Protein AF-A0A7C2PIB3-F1 (afdb_monomer)

Radius of gyration: 26.0 Å; Cα contacts (8 Å, |Δi|>4): 16; chains: 1; bounding box: 43×26×72 Å

Mean predicted aligned error: 11.86 Å

Structure (mmCIF, N/CA/C/O backbone):
data_AF-A0A7C2PIB3-F1
#
_entry.id   AF-A0A7C2PIB3-F1
#
loop_
_atom_site.group_PDB
_atom_site.id
_atom_site.type_symbol
_atom_site.label_atom_id
_atom_site.label_alt_id
_atom_site.label_comp_id
_atom_site.label_asym_id
_atom_site.label_entity_id
_atom_site.label_seq_id
_atom_site.pdbx_PDB_ins_code
_atom_site.Cartn_x
_atom_site.Cartn_y
_atom_site.Cartn_z
_atom_site.occupancy
_atom_site.B_iso_or_equiv
_atom_site.auth_seq_id
_atom_site.auth_comp_id
_atom_site.auth_asym_id
_atom_site.auth_atom_id
_atom_site.pdbx_PDB_model_num
ATOM 1 N N . MET A 1 1 ? 23.742 -8.560 -44.384 1.00 59.97 1 MET A N 1
ATOM 2 C CA . MET A 1 1 ? 23.608 -8.476 -42.912 1.00 59.97 1 MET A CA 1
ATOM 3 C C . MET A 1 1 ? 22.361 -7.663 -42.570 1.00 59.97 1 MET A C 1
ATOM 5 O O . MET A 1 1 ? 22.473 -6.469 -42.363 1.00 59.97 1 MET A O 1
ATOM 9 N N . GLY A 1 2 ? 21.161 -8.252 -42.627 1.00 75.94 2 GLY A N 1
ATOM 10 C CA . GLY A 1 2 ? 19.916 -7.465 -42.514 1.00 75.94 2 GLY A CA 1
ATOM 11 C C . GLY A 1 2 ? 18.867 -8.113 -41.621 1.00 75.94 2 GLY A C 1
ATOM 12 O O . GLY A 1 2 ? 18.436 -7.525 -40.639 1.00 75.94 2 GLY A O 1
ATOM 13 N N . ILE A 1 3 ? 18.520 -9.369 -41.900 1.00 85.31 3 ILE A N 1
ATOM 14 C CA . ILE A 1 3 ? 17.407 -10.042 -41.215 1.00 85.31 3 ILE A CA 1
ATOM 15 C C . ILE A 1 3 ? 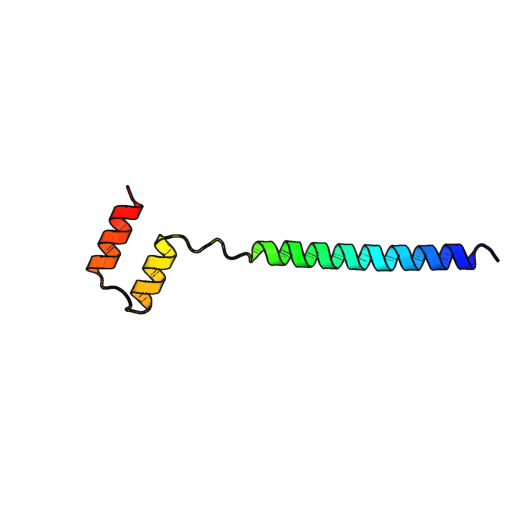17.774 -10.426 -39.775 1.00 85.31 3 ILE A C 1
ATOM 17 O O . ILE A 1 3 ? 16.992 -10.182 -38.863 1.00 85.31 3 ILE A O 1
ATOM 21 N N . GLY A 1 4 ? 18.987 -10.940 -39.539 1.00 86.19 4 GLY A N 1
ATOM 22 C CA . GLY A 1 4 ? 19.429 -11.317 -38.189 1.00 86.19 4 GLY A CA 1
ATOM 23 C C . GLY A 1 4 ? 19.459 -10.143 -37.203 1.00 86.19 4 GLY A C 1
ATOM 24 O O . GLY A 1 4 ? 19.098 -10.307 -36.043 1.00 86.19 4 GLY A O 1
ATOM 25 N N . MET A 1 5 ? 19.808 -8.942 -37.675 1.00 88.00 5 MET A N 1
ATOM 26 C CA . MET A 1 5 ? 19.817 -7.731 -36.847 1.00 88.00 5 MET A CA 1
ATOM 27 C C . MET A 1 5 ? 18.397 -7.279 -36.494 1.00 88.00 5 MET A C 1
ATOM 29 O O . MET A 1 5 ? 18.130 -6.923 -35.351 1.00 88.00 5 MET A O 1
ATOM 33 N N . LEU A 1 6 ? 17.472 -7.348 -37.455 1.00 89.69 6 LEU A N 1
ATOM 34 C CA . LEU A 1 6 ? 16.067 -7.007 -37.231 1.00 89.69 6 LEU A CA 1
ATOM 35 C C . LEU A 1 6 ? 15.391 -7.986 -36.265 1.00 89.69 6 LEU A C 1
ATOM 37 O O . LEU A 1 6 ? 14.669 -7.560 -35.367 1.00 89.69 6 LEU A O 1
ATOM 41 N N . VAL A 1 7 ? 15.674 -9.285 -36.398 1.00 92.50 7 VAL A N 1
ATOM 42 C CA . VAL A 1 7 ? 15.169 -10.312 -35.475 1.00 92.50 7 VAL A CA 1
ATOM 43 C C . VAL A 1 7 ? 15.733 -10.102 -34.070 1.00 92.50 7 VAL A C 1
ATOM 45 O O . VAL A 1 7 ? 14.972 -10.114 -33.106 1.00 92.50 7 VAL A O 1
ATOM 48 N N . ALA A 1 8 ? 17.037 -9.839 -33.940 1.00 91.88 8 ALA A N 1
ATOM 49 C CA . ALA A 1 8 ? 17.652 -9.558 -32.645 1.00 91.88 8 ALA A CA 1
ATOM 50 C C . ALA A 1 8 ? 17.028 -8.324 -31.973 1.00 91.88 8 ALA A C 1
ATOM 52 O O . ALA A 1 8 ? 16.663 -8.385 -30.800 1.00 91.88 8 ALA A O 1
ATOM 53 N N . LEU A 1 9 ? 16.835 -7.228 -32.716 1.00 92.38 9 LEU A N 1
ATOM 54 C CA . LEU A 1 9 ? 16.171 -6.025 -32.205 1.00 92.38 9 LEU A CA 1
ATOM 55 C C . LEU A 1 9 ? 14.726 -6.302 -31.776 1.00 92.38 9 LEU A C 1
ATOM 57 O O . LEU A 1 9 ? 14.311 -5.841 -30.715 1.00 92.38 9 LEU A O 1
ATOM 61 N N . GLY A 1 10 ? 13.979 -7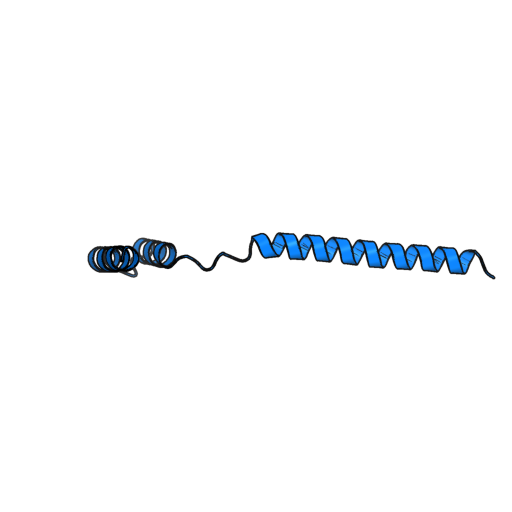.099 -32.545 1.00 95.06 10 GLY A N 1
ATOM 62 C CA . GLY A 1 10 ? 12.622 -7.510 -32.182 1.00 95.06 10 GLY A CA 1
ATOM 63 C C . GLY A 1 10 ? 12.570 -8.285 -30.862 1.00 95.06 10 GLY A C 1
ATOM 64 O O . GLY A 1 10 ? 11.739 -7.987 -30.005 1.00 95.06 10 GLY A O 1
ATOM 65 N N . VAL A 1 11 ? 13.497 -9.227 -30.659 1.00 95.00 11 VAL A N 1
ATOM 66 C CA . VAL A 1 11 ? 13.607 -9.996 -29.407 1.00 95.00 11 VAL A CA 1
ATOM 67 C C . VAL A 1 11 ? 13.943 -9.083 -28.224 1.00 95.00 11 VAL A C 1
ATOM 69 O O . VAL A 1 11 ? 13.318 -9.199 -27.172 1.00 95.00 11 VAL A O 1
ATOM 72 N N . TRP A 1 12 ? 14.869 -8.135 -28.391 1.00 95.31 12 TRP A N 1
ATOM 73 C CA . TRP A 1 12 ? 15.215 -7.174 -27.338 1.00 95.31 12 TRP A CA 1
ATOM 74 C C . TRP A 1 12 ? 14.046 -6.265 -26.960 1.00 95.31 12 TRP A C 1
ATOM 76 O O . TRP A 1 12 ? 13.772 -6.082 -25.774 1.00 95.31 12 TRP A O 1
ATOM 86 N N . ILE A 1 13 ? 13.320 -5.741 -27.951 1.00 95.81 13 ILE A N 1
ATOM 87 C CA . ILE A 1 13 ? 12.125 -4.921 -27.713 1.00 95.81 13 ILE A CA 1
ATOM 88 C C . ILE A 1 13 ? 11.073 -5.732 -26.952 1.00 95.81 13 ILE A C 1
ATOM 90 O O . ILE A 1 13 ? 10.501 -5.231 -25.983 1.00 95.81 13 ILE A O 1
ATOM 94 N N . LEU A 1 14 ? 10.851 -6.991 -27.340 1.00 95.88 14 LEU A N 1
ATOM 95 C CA . LEU A 1 14 ? 9.892 -7.871 -26.676 1.00 95.88 14 LEU A CA 1
ATOM 96 C C . LEU A 1 14 ? 10.287 -8.157 -25.220 1.00 95.88 14 LEU A C 1
ATOM 98 O O . LEU A 1 14 ? 9.433 -8.097 -24.337 1.00 95.88 14 LEU A O 1
ATOM 102 N N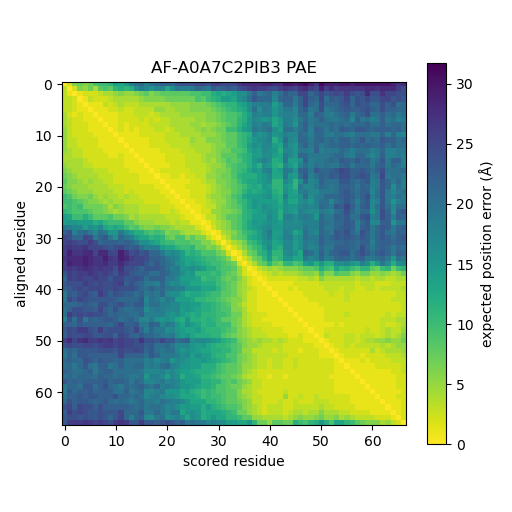 . LEU A 1 15 ? 11.571 -8.416 -24.954 1.00 95.75 15 LEU A N 1
ATOM 103 C CA . LEU A 1 15 ? 12.080 -8.642 -23.599 1.00 95.75 15 LEU A CA 1
ATOM 104 C C . LEU A 1 15 ? 11.904 -7.408 -22.709 1.00 95.75 15 LEU A C 1
ATOM 106 O O . LEU A 1 15 ? 11.420 -7.525 -21.582 1.00 95.75 15 LEU A O 1
ATOM 110 N N . ILE A 1 16 ? 12.240 -6.220 -23.219 1.00 95.12 16 ILE A N 1
ATOM 111 C CA . ILE A 1 16 ? 12.090 -4.960 -22.480 1.00 95.12 16 ILE A CA 1
ATOM 112 C C . ILE A 1 16 ? 10.608 -4.664 -22.224 1.00 95.12 16 ILE A C 1
ATOM 114 O O . ILE A 1 16 ? 10.234 -4.342 -21.096 1.00 95.12 16 ILE A O 1
ATOM 118 N N . ALA A 1 17 ? 9.750 -4.813 -23.236 1.00 94.75 17 ALA A N 1
ATOM 119 C CA . ALA A 1 17 ? 8.311 -4.602 -23.098 1.00 94.75 17 ALA A CA 1
ATOM 120 C C . ALA A 1 17 ? 7.681 -5.595 -22.107 1.00 94.75 17 ALA A C 1
ATOM 122 O O . ALA A 1 17 ? 6.887 -5.192 -21.256 1.00 94.75 17 ALA A O 1
ATOM 123 N N . GLY A 1 18 ? 8.072 -6.871 -22.164 1.00 94.75 18 GLY A N 1
ATOM 124 C CA . GLY A 1 18 ? 7.633 -7.901 -21.223 1.00 94.75 18 GLY A CA 1
ATOM 125 C C . GLY A 1 18 ? 8.051 -7.588 -19.786 1.00 94.75 18 GLY A C 1
ATOM 126 O O . GLY A 1 18 ? 7.216 -7.615 -18.881 1.00 94.75 18 GLY A O 1
ATOM 127 N N . GLY A 1 19 ? 9.314 -7.201 -19.581 1.00 93.38 19 GLY A N 1
ATOM 128 C CA . GLY A 1 19 ? 9.819 -6.764 -18.278 1.00 93.38 19 GLY A CA 1
ATOM 129 C C . GLY A 1 19 ? 9.088 -5.528 -17.748 1.00 93.38 19 GLY A C 1
ATOM 130 O O . GLY A 1 19 ? 8.663 -5.510 -16.595 1.00 93.38 19 GLY A O 1
ATOM 131 N N . ALA A 1 20 ? 8.865 -4.520 -18.594 1.00 93.62 20 ALA A N 1
ATOM 132 C CA . ALA A 1 20 ? 8.142 -3.302 -18.229 1.00 93.62 20 ALA A CA 1
ATOM 133 C C . ALA A 1 20 ? 6.665 -3.567 -17.881 1.00 93.62 20 ALA A C 1
ATOM 135 O O . ALA A 1 20 ? 6.121 -2.966 -16.954 1.00 93.62 20 ALA A O 1
ATOM 136 N N . LEU A 1 21 ? 5.999 -4.480 -18.593 1.00 90.50 21 LEU A N 1
ATOM 137 C CA . LEU A 1 21 ? 4.629 -4.889 -18.278 1.00 90.50 21 LEU A CA 1
ATOM 138 C C . LEU A 1 21 ? 4.560 -5.654 -16.955 1.00 90.50 21 LEU A C 1
ATOM 140 O O . LEU A 1 21 ? 3.650 -5.408 -16.161 1.00 90.50 21 LEU A O 1
ATOM 144 N N . LEU A 1 22 ? 5.531 -6.532 -16.695 1.00 88.44 22 LEU A N 1
ATOM 145 C CA . LEU A 1 22 ? 5.607 -7.297 -15.455 1.00 88.44 22 LEU A CA 1
ATOM 146 C C . LEU A 1 22 ? 5.850 -6.386 -14.249 1.00 88.44 22 LEU A C 1
ATOM 148 O O . LEU A 1 22 ? 5.132 -6.486 -13.253 1.00 88.44 22 LEU A O 1
ATOM 152 N N . THR A 1 23 ? 6.800 -5.451 -14.347 1.00 88.62 23 THR A N 1
ATOM 153 C CA . THR A 1 23 ? 7.042 -4.469 -13.282 1.00 88.62 23 THR A CA 1
ATOM 154 C C . THR A 1 23 ? 5.812 -3.591 -13.078 1.00 88.62 23 THR A C 1
ATOM 156 O O . THR A 1 23 ? 5.349 -3.456 -11.949 1.00 88.62 23 THR A O 1
ATOM 159 N N . ARG A 1 24 ? 5.187 -3.077 -14.146 1.00 84.62 24 ARG A N 1
ATOM 160 C CA . ARG A 1 24 ? 3.949 -2.285 -14.051 1.00 84.62 24 ARG A CA 1
ATOM 161 C C . ARG A 1 24 ? 2.808 -3.057 -13.384 1.00 84.62 24 ARG A C 1
ATOM 163 O O . ARG A 1 24 ? 2.076 -2.478 -12.582 1.00 84.62 24 ARG A O 1
ATOM 170 N N . ALA A 1 25 ? 2.645 -4.343 -13.690 1.00 81.62 25 ALA A N 1
ATOM 171 C CA . ALA A 1 25 ? 1.645 -5.196 -13.054 1.00 81.62 25 ALA A CA 1
ATOM 172 C C . ALA A 1 25 ? 1.951 -5.416 -11.564 1.00 81.62 25 ALA A C 1
ATOM 174 O O . ALA A 1 25 ? 1.047 -5.301 -10.734 1.00 81.62 25 ALA A O 1
ATOM 175 N N . LEU A 1 26 ? 3.219 -5.651 -11.218 1.00 80.25 26 LEU A N 1
ATOM 176 C CA . LEU A 1 26 ? 3.660 -5.861 -9.841 1.00 80.25 26 LEU A CA 1
ATOM 177 C C . LEU A 1 26 ? 3.523 -4.589 -8.991 1.00 80.25 26 LEU A C 1
ATOM 179 O O . LEU A 1 26 ? 2.968 -4.648 -7.896 1.00 80.25 26 LEU A O 1
ATOM 183 N N . PHE A 1 27 ? 3.917 -3.425 -9.515 1.00 77.19 27 PHE A N 1
ATOM 184 C CA . PHE A 1 27 ? 3.720 -2.134 -8.848 1.00 77.19 27 PHE A CA 1
ATOM 185 C C . PHE A 1 27 ? 2.233 -1.788 -8.698 1.00 77.19 27 PHE A C 1
ATOM 187 O O . PHE A 1 27 ? 1.814 -1.312 -7.647 1.00 77.19 27 PHE A O 1
ATOM 194 N N . ARG A 1 28 ? 1.394 -2.095 -9.696 1.00 68.31 28 ARG A N 1
ATOM 195 C CA . ARG A 1 28 ? -0.062 -1.881 -9.612 1.00 68.31 28 ARG A CA 1
ATOM 196 C C . ARG A 1 28 ? -0.743 -2.824 -8.611 1.00 68.31 28 ARG A C 1
ATOM 198 O O . ARG A 1 28 ? -1.735 -2.432 -7.998 1.00 68.31 28 ARG A O 1
ATOM 205 N N . ALA A 1 29 ? -0.220 -4.036 -8.422 1.00 61.97 29 ALA A N 1
ATOM 206 C CA . ALA A 1 29 ? -0.659 -4.952 -7.369 1.00 61.97 29 ALA A CA 1
ATOM 207 C C . ALA A 1 29 ? -0.174 -4.500 -5.979 1.00 61.97 29 ALA A C 1
ATOM 209 O O . ALA A 1 29 ? -0.948 -4.530 -5.023 1.00 61.97 29 ALA A O 1
ATOM 210 N N . GLY A 1 30 ? 1.064 -4.003 -5.879 1.00 57.69 30 GLY A N 1
ATOM 211 C CA . GLY A 1 30 ? 1.623 -3.398 -4.667 1.00 57.69 30 GLY A CA 1
ATOM 212 C C . GLY A 1 30 ? 0.847 -2.162 -4.207 1.00 57.69 30 GLY A C 1
ATOM 213 O O . GLY A 1 30 ? 0.588 -2.012 -3.018 1.00 57.69 30 GLY A O 1
ATOM 214 N N . ASN A 1 31 ? 0.347 -1.349 -5.142 1.00 54.59 31 ASN A N 1
ATOM 215 C CA . ASN A 1 31 ? -0.468 -0.171 -4.833 1.00 54.59 31 ASN A CA 1
ATOM 216 C C . ASN A 1 31 ? -1.892 -0.492 -4.345 1.00 54.59 31 ASN A C 1
ATOM 218 O O . ASN A 1 31 ? -2.552 0.396 -3.816 1.00 54.59 31 ASN A O 1
ATOM 222 N N . ARG A 1 32 ? -2.380 -1.738 -4.470 1.00 54.72 32 ARG A N 1
ATOM 223 C CA . ARG A 1 32 ? -3.603 -2.180 -3.761 1.00 54.72 32 ARG A CA 1
ATOM 224 C C . ARG A 1 32 ? -3.330 -2.573 -2.305 1.00 54.72 32 ARG A C 1
ATOM 226 O O . ARG A 1 32 ? -4.270 -2.728 -1.537 1.00 54.72 32 ARG A O 1
ATOM 233 N N . ARG A 1 33 ? -2.054 -2.733 -1.936 1.00 53.19 33 ARG A N 1
ATOM 234 C CA . ARG A 1 33 ? -1.560 -2.860 -0.556 1.00 53.19 33 ARG A CA 1
ATOM 235 C C . ARG A 1 33 ? -0.862 -1.589 -0.078 1.00 53.19 33 ARG A C 1
ATOM 237 O O . ARG A 1 33 ? -0.203 -1.623 0.958 1.00 53.19 33 ARG A O 1
ATOM 244 N N . ALA A 1 34 ? -1.038 -0.465 -0.779 1.00 54.44 34 ALA A N 1
ATOM 245 C CA . ALA A 1 34 ? -0.930 0.826 -0.125 1.00 54.44 34 ALA A CA 1
ATOM 246 C C . ALA A 1 34 ? -2.031 0.825 0.933 1.00 54.44 34 ALA A C 1
ATOM 248 O O . ALA A 1 34 ? -3.200 1.043 0.618 1.00 54.44 34 ALA A O 1
ATOM 249 N N . SER A 1 35 ? -1.635 0.413 2.140 1.00 58.44 35 SER A N 1
ATOM 250 C CA . SER A 1 35 ? -2.356 0.552 3.391 1.00 58.44 35 SER A CA 1
ATOM 251 C C . SER A 1 35 ? -3.192 1.811 3.274 1.00 58.44 35 SER A C 1
ATOM 253 O O . SER A 1 35 ? -2.635 2.911 3.242 1.00 58.44 35 SER A O 1
ATOM 255 N N . SER A 1 36 ? -4.504 1.658 3.065 1.00 60.56 36 SER A N 1
ATOM 256 C CA . SER A 1 36 ? -5.410 2.780 3.244 1.00 60.56 36 SER A CA 1
ATOM 257 C C . SER A 1 36 ? -5.046 3.312 4.614 1.00 60.56 36 SER A C 1
ATOM 259 O O . SER A 1 36 ? -5.103 2.534 5.568 1.00 60.56 36 SER A O 1
ATOM 261 N N . ALA A 1 37 ? -4.517 4.540 4.672 1.00 68.56 37 ALA A N 1
ATOM 262 C CA . ALA A 1 37 ? -4.034 5.116 5.916 1.00 68.56 37 ALA A CA 1
ATOM 263 C C . ALA A 1 37 ? -5.079 4.790 6.990 1.00 68.56 37 ALA A C 1
ATOM 265 O O . ALA A 1 37 ? -6.265 5.029 6.719 1.00 68.56 37 ALA A O 1
ATOM 266 N N . PRO A 1 38 ? -4.685 4.125 8.097 1.00 73.94 38 PRO A N 1
ATOM 267 C CA . PRO A 1 38 ? -5.656 3.534 8.992 1.00 73.94 38 PRO A CA 1
ATOM 268 C C . PRO A 1 38 ? -6.643 4.618 9.380 1.00 73.94 38 PRO A C 1
ATOM 270 O O . PRO A 1 38 ? -6.241 5.733 9.727 1.00 73.94 38 PRO A O 1
ATOM 273 N N . THR A 1 39 ? -7.932 4.325 9.235 1.00 83.19 39 THR A N 1
ATOM 274 C CA . THR A 1 39 ? -8.937 5.336 9.546 1.00 83.19 39 THR A CA 1
ATOM 275 C C . THR A 1 39 ? -8.761 5.753 11.007 1.00 83.19 39 THR A C 1
ATOM 277 O O . THR A 1 39 ? -8.328 4.935 11.824 1.00 83.19 39 THR A O 1
ATOM 280 N N . PRO A 1 40 ? -9.089 6.997 11.385 1.00 86.25 40 PRO A N 1
ATOM 281 C CA . PRO A 1 40 ? -8.947 7.443 12.772 1.00 86.25 40 PRO A CA 1
ATOM 282 C C . PRO A 1 40 ? -9.569 6.474 13.795 1.00 86.25 40 PRO A C 1
ATOM 284 O O . PRO A 1 40 ? -9.010 6.249 14.867 1.00 86.25 40 PRO A O 1
ATOM 287 N N . ARG A 1 41 ? -10.664 5.806 13.409 1.00 88.44 41 ARG A N 1
ATOM 288 C CA . ARG A 1 41 ? -11.284 4.716 14.170 1.00 88.44 41 ARG A CA 1
ATOM 289 C C . ARG A 1 41 ? -10.371 3.496 14.333 1.00 88.44 41 ARG A C 1
ATOM 291 O O . ARG A 1 41 ? -10.190 3.033 15.449 1.00 88.44 41 ARG A O 1
ATOM 298 N N . GLN A 1 42 ? -9.756 3.006 13.257 1.00 89.19 42 GLN A N 1
ATOM 299 C CA . GLN A 1 42 ? -8.805 1.887 13.323 1.00 89.19 42 GLN A CA 1
ATOM 300 C C . GLN A 1 42 ? -7.586 2.216 14.194 1.00 89.19 42 GLN A C 1
ATOM 302 O O . GLN A 1 42 ? -7.073 1.344 14.891 1.00 89.19 42 GLN A O 1
ATOM 307 N N . ILE A 1 43 ? -7.134 3.474 14.195 1.00 91.69 43 ILE A N 1
ATOM 308 C CA . ILE A 1 43 ? -6.055 3.927 15.084 1.00 91.69 43 ILE A CA 1
ATOM 309 C C . ILE A 1 43 ? -6.511 3.882 16.549 1.00 91.69 43 ILE A C 1
ATOM 311 O O . ILE A 1 43 ? -5.752 3.432 17.406 1.00 91.69 43 ILE A O 1
ATOM 315 N N . ALA A 1 44 ? -7.736 4.324 16.852 1.00 91.62 44 ALA A N 1
ATOM 316 C CA . ALA A 1 44 ? -8.306 4.230 18.196 1.00 91.62 44 ALA A CA 1
ATOM 317 C C . ALA A 1 44 ? -8.433 2.768 18.659 1.00 91.62 44 ALA A C 1
ATOM 319 O O . ALA A 1 44 ? -7.957 2.435 19.743 1.00 91.62 44 ALA A O 1
ATOM 320 N N . ASP A 1 45 ? -8.962 1.886 17.806 1.00 92.56 45 ASP A N 1
ATOM 321 C CA . ASP A 1 45 ? -9.118 0.452 18.086 1.00 92.56 45 ASP A CA 1
ATOM 322 C C . ASP A 1 45 ? -7.764 -0.212 18.392 1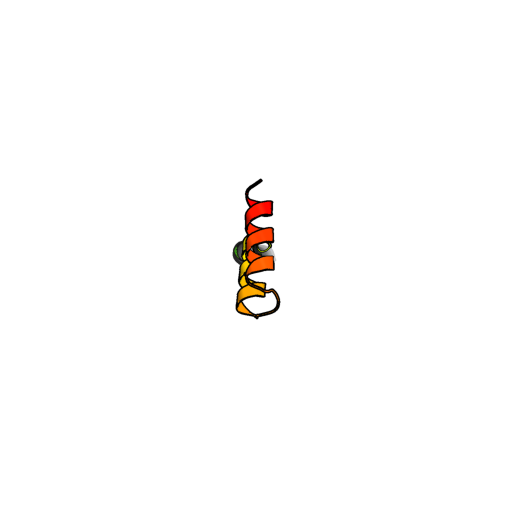.00 92.56 45 ASP A C 1
ATOM 324 O O . ASP A 1 45 ? -7.618 -0.928 19.3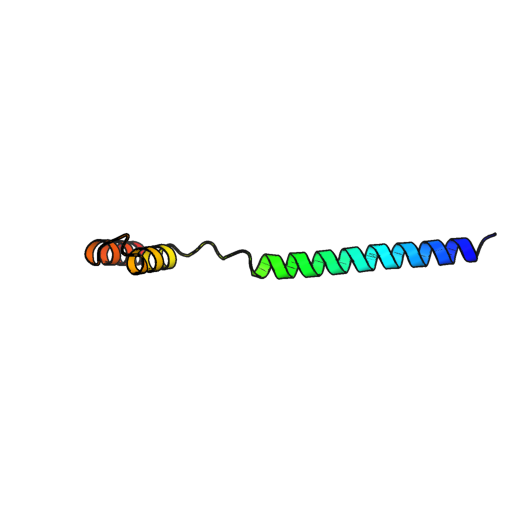83 1.00 92.56 45 ASP A O 1
ATOM 328 N N . LEU A 1 46 ? -6.738 0.068 17.577 1.00 92.56 46 LEU A N 1
ATOM 329 C CA . LEU A 1 46 ? -5.387 -0.473 17.761 1.00 92.56 46 LEU A CA 1
ATOM 330 C C . LEU A 1 46 ? -4.713 0.025 19.041 1.00 92.56 46 LEU A C 1
ATOM 332 O O . LEU A 1 46 ? -3.906 -0.700 19.624 1.00 92.56 46 LEU A O 1
ATOM 336 N N . ARG A 1 47 ? -4.975 1.268 19.453 1.00 92.94 47 ARG A N 1
ATOM 337 C CA . ARG A 1 47 ? -4.429 1.825 20.700 1.00 92.94 47 ARG A CA 1
ATOM 338 C C . ARG A 1 47 ? -5.133 1.250 21.920 1.00 92.94 47 ARG A C 1
ATOM 340 O O . ARG A 1 47 ? -4.458 0.872 22.871 1.00 92.94 47 ARG A O 1
ATOM 347 N N . TYR A 1 48 ? -6.455 1.097 21.859 1.00 94.31 48 TYR A N 1
ATOM 348 C CA . TYR A 1 48 ? -7.227 0.458 22.922 1.00 94.31 48 TYR A CA 1
ATOM 349 C C . TYR A 1 48 ? -6.813 -1.006 23.109 1.00 94.31 48 TYR A C 1
ATOM 351 O O . TYR A 1 48 ? -6.532 -1.434 24.224 1.00 94.31 48 TYR A O 1
ATOM 359 N N . ALA A 1 49 ? -6.668 -1.758 22.012 1.00 94.19 49 ALA A N 1
ATOM 360 C CA . ALA A 1 49 ? -6.225 -3.152 22.051 1.00 94.19 49 ALA A CA 1
ATOM 361 C C . ALA A 1 49 ? -4.801 -3.322 22.608 1.00 94.19 49 ALA A C 1
ATOM 363 O O . ALA A 1 49 ? -4.503 -4.330 23.244 1.00 94.19 49 ALA A O 1
ATOM 364 N N . ARG A 1 50 ? -3.922 -2.337 22.382 1.00 94.12 50 ARG A N 1
ATOM 365 C CA . ARG A 1 50 ? -2.575 -2.294 22.971 1.00 94.12 50 A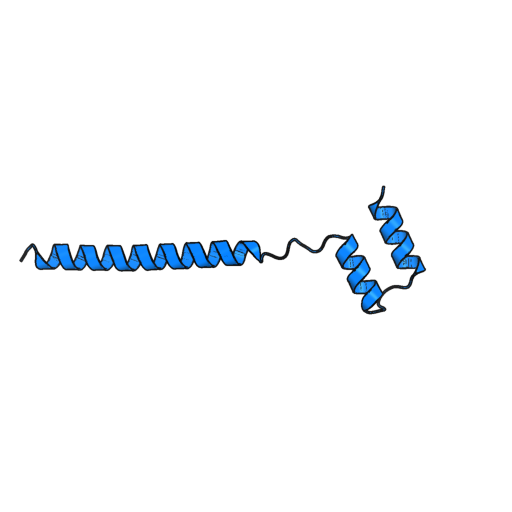RG A CA 1
ATOM 366 C C . ARG A 1 50 ? -2.558 -1.810 24.424 1.00 94.12 50 ARG A C 1
ATOM 368 O O . ARG A 1 50 ? -1.510 -1.889 25.055 1.00 94.12 50 ARG A O 1
ATOM 375 N N . GLY A 1 51 ? -3.682 -1.322 24.950 1.00 93.19 51 GLY A N 1
ATOM 376 C CA . GLY A 1 51 ? -3.763 -0.718 26.281 1.00 93.19 51 GLY A CA 1
ATOM 377 C C . GLY A 1 51 ? -3.091 0.655 26.378 1.00 93.19 51 GLY A C 1
ATOM 378 O O . GLY A 1 51 ? -2.762 1.087 27.475 1.00 93.19 51 GLY A O 1
ATOM 379 N N . GLU A 1 52 ? -2.867 1.335 25.247 1.00 95.62 52 GLU A N 1
ATOM 380 C CA . GLU A 1 52 ? -2.274 2.682 25.201 1.00 95.62 52 GLU A CA 1
ATOM 381 C C . GLU A 1 52 ? -3.274 3.783 25.589 1.00 95.62 52 GLU A C 1
ATOM 383 O O . GLU A 1 52 ? -2.856 4.898 25.881 1.00 95.62 52 GLU A O 1
ATOM 388 N N . ILE A 1 53 ? -4.576 3.481 25.565 1.00 94.56 53 ILE A N 1
ATOM 389 C CA . ILE A 1 53 ? -5.662 4.391 25.953 1.00 94.56 53 ILE A CA 1
ATOM 390 C C . ILE A 1 53 ? -6.678 3.657 26.827 1.00 94.56 53 ILE A C 1
ATOM 392 O O . ILE A 1 53 ? -6.896 2.450 26.658 1.00 94.56 53 ILE A O 1
ATOM 396 N N . THR A 1 54 ? -7.322 4.380 27.739 1.00 94.19 54 THR A N 1
ATOM 397 C CA . THR A 1 54 ? -8.400 3.829 28.566 1.00 94.19 54 THR A CA 1
ATOM 398 C C . THR A 1 54 ? -9.696 3.690 27.769 1.00 94.19 54 THR A C 1
ATOM 400 O O . THR A 1 54 ? -9.839 4.179 26.643 1.00 94.19 54 THR A O 1
ATOM 403 N N . ARG A 1 55 ? -10.684 3.004 28.360 1.00 92.62 55 ARG A N 1
ATOM 404 C CA . ARG A 1 55 ? -12.028 2.926 27.775 1.00 92.62 55 ARG A CA 1
ATOM 405 C C . ARG A 1 55 ? -12.671 4.313 27.662 1.00 92.62 55 ARG A C 1
ATOM 407 O O . ARG A 1 55 ? -13.310 4.572 26.650 1.00 92.62 55 ARG A O 1
ATOM 414 N N . GLU A 1 56 ? -12.487 5.196 28.648 1.00 94.81 56 GLU A N 1
ATOM 415 C CA . GLU A 1 56 ? -13.093 6.534 28.597 1.00 94.81 56 GLU A CA 1
ATOM 416 C C . GLU A 1 56 ? -12.520 7.361 27.440 1.00 94.81 56 GLU A C 1
ATOM 418 O O . GLU A 1 56 ? -13.268 7.986 26.690 1.00 94.81 56 GLU A O 1
ATOM 423 N N . GLU A 1 57 ? -11.199 7.320 27.249 1.00 92.56 57 GLU A N 1
ATOM 424 C CA . GLU A 1 57 ? -10.526 8.003 26.139 1.00 92.56 57 GLU A CA 1
ATOM 425 C C . GLU A 1 57 ? -10.962 7.448 24.777 1.00 92.56 57 GLU A C 1
ATOM 427 O O . GLU A 1 57 ? -11.179 8.207 23.831 1.00 92.56 57 GLU A O 1
ATOM 432 N N . TYR A 1 58 ? -11.135 6.128 24.675 1.00 94.62 58 TYR A N 1
ATOM 433 C CA . TYR A 1 58 ? -11.643 5.486 23.465 1.00 94.62 58 TYR A CA 1
ATOM 434 C C . TYR A 1 58 ? -13.067 5.949 23.120 1.00 94.62 58 TYR A C 1
ATOM 436 O O . TYR A 1 58 ? -13.335 6.311 21.972 1.00 94.62 58 TYR A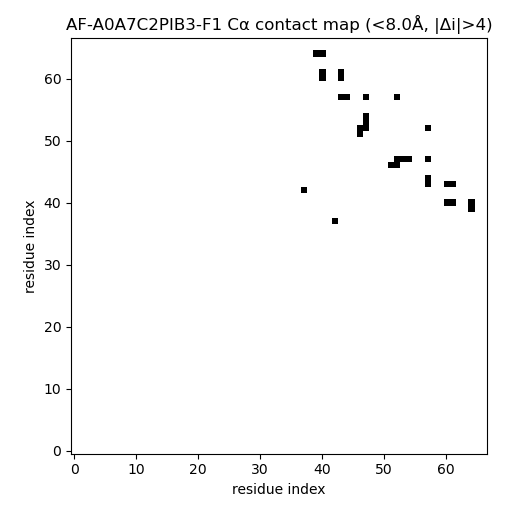 O 1
ATOM 444 N N . ASP A 1 59 ? -13.961 6.008 24.110 1.00 93.94 59 ASP A N 1
ATOM 445 C CA . ASP A 1 59 ? -15.348 6.438 23.915 1.00 93.94 59 ASP A CA 1
ATOM 446 C C . ASP A 1 59 ? -15.440 7.918 23.502 1.00 93.94 59 ASP A C 1
ATOM 448 O O . ASP A 1 59 ? -16.243 8.264 22.629 1.00 93.94 59 ASP A O 1
ATOM 452 N N . LEU A 1 60 ? -14.579 8.784 24.052 1.00 94.69 60 LEU A N 1
ATOM 453 C CA . LEU A 1 60 ? -14.472 10.189 23.639 1.00 94.69 60 LEU A CA 1
ATOM 454 C C . LEU A 1 60 ? -14.042 10.327 22.174 1.00 94.69 60 LEU A C 1
ATOM 456 O O . LEU A 1 60 ? -14.653 11.086 21.422 1.00 94.69 60 LEU A O 1
ATOM 460 N N . ILE A 1 61 ? -13.035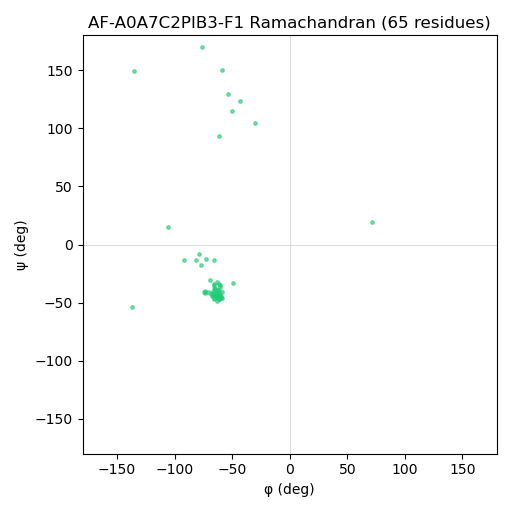 9.559 21.746 1.00 93.38 61 ILE A N 1
ATOM 461 C CA . ILE A 1 61 ? -12.574 9.554 20.351 1.00 93.38 61 ILE A CA 1
ATOM 462 C C . ILE A 1 61 ? -13.683 9.046 19.419 1.00 93.38 61 ILE A C 1
ATOM 464 O O . ILE A 1 61 ? -13.905 9.615 18.351 1.00 93.38 61 ILE A O 1
ATOM 468 N N . LEU A 1 62 ? -14.414 7.997 19.806 1.00 93.12 62 LEU A N 1
ATOM 469 C CA . LEU A 1 62 ? -15.534 7.486 19.010 1.00 93.12 62 LEU A CA 1
ATOM 470 C C . LEU A 1 62 ? -16.701 8.476 18.904 1.00 93.12 62 LEU A C 1
ATOM 472 O O . LEU A 1 62 ? -17.376 8.502 17.871 1.00 93.12 62 LEU A O 1
ATOM 476 N N . ALA A 1 63 ? -16.965 9.249 19.959 1.00 93.69 63 ALA A N 1
ATOM 477 C CA . ALA A 1 63 ? -17.981 10.294 19.953 1.00 93.69 63 ALA A CA 1
ATOM 478 C C . ALA A 1 63 ? -17.585 11.461 19.038 1.00 93.69 63 ALA A C 1
ATOM 480 O O . ALA A 1 63 ? -18.420 11.919 18.258 1.00 93.69 63 ALA A O 1
ATOM 481 N N . ASP A 1 64 ? -16.320 11.887 19.083 1.00 93.62 64 ASP A N 1
ATOM 482 C CA . ASP A 1 64 ? -15.780 12.930 18.205 1.00 93.62 64 ASP A CA 1
ATOM 483 C C . ASP A 1 64 ? -15.853 12.520 16.727 1.00 93.62 64 ASP A C 1
ATOM 485 O O . ASP A 1 64 ? -16.366 13.261 15.896 1.00 93.62 64 ASP A O 1
ATOM 489 N N . LEU A 1 65 ? -15.480 11.275 16.409 1.00 91.06 65 LEU A N 1
ATOM 490 C CA . LEU A 1 65 ? -15.524 10.735 15.043 1.00 91.06 65 LEU A CA 1
ATOM 491 C C . LEU A 1 65 ? -16.931 10.591 14.445 1.00 91.06 65 LEU A C 1
ATOM 493 O O . LEU A 1 65 ? -17.055 10.321 13.249 1.00 91.06 65 LEU A O 1
ATOM 497 N N . ARG A 1 66 ? -17.987 10.690 15.260 1.00 86.31 66 ARG A N 1
ATOM 498 C CA . ARG A 1 66 ? -19.385 10.608 14.810 1.00 86.31 66 ARG A CA 1
ATOM 499 C C . ARG A 1 66 ? -19.977 11.981 14.470 1.00 86.31 66 ARG A C 1
ATOM 501 O O . ARG A 1 66 ? -21.067 12.024 13.902 1.00 86.31 66 ARG A O 1
ATOM 508 N N . ARG A 1 67 ? -19.311 13.066 14.866 1.00 71.44 67 ARG A N 1
ATOM 509 C CA . ARG A 1 67 ? -19.767 14.443 14.666 1.00 71.44 67 ARG A CA 1
ATOM 510 C C . ARG A 1 67 ? -19.463 14.943 13.256 1.00 71.44 67 ARG A C 1
ATOM 512 O O . ARG A 1 67 ? -20.296 15.733 12.762 1.00 71.44 67 ARG A O 1
#

Secondary structure (DSSP, 8-state):
--HHHHHHHHHHHHHHHHHHHHHHHHHHHHTTSS-----HHHHHHHHHHTTSS-HHHHHHHHHHTT-

Sequence (67 aa):
MGIGMLVALGVWILLIAGGALLTRALFRAGNRRASSAPTPRQIADLRYARGEITREEYDLILADLRR

pLDDT: mean 85.35, std 12.85, range [53.19, 95.88]

Foldseek 3Di:
DPPVVVVVVVVVVVVVVVVVVVVVVVVVVVVVVPPPPQPLLSVLVVCVVVVVDDPVVSVVSVVVVVD

Solvent-accessible surface area (backbone atoms only — not comparable to full-atom values): 3953 Å² total; per-residue (Å²): 142,59,66,69,60,52,53,51,52,50,52,51,52,49,51,51,51,51,52,52,51,50,51,52,51,51,53,5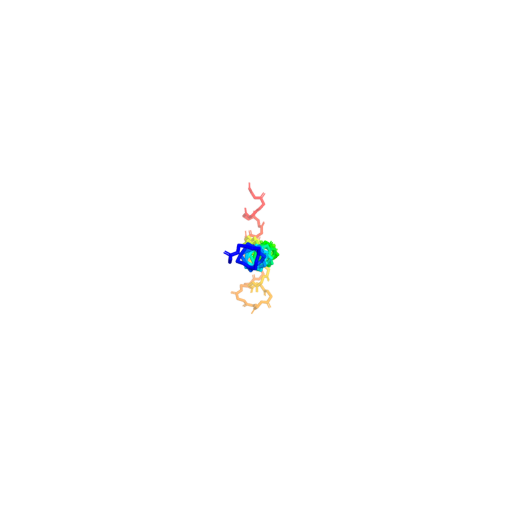6,55,50,60,74,64,54,68,70,73,71,48,74,65,54,50,48,52,56,32,43,76,69,63,77,43,54,72,69,59,47,53,51,52,56,53,60,76,71,108